Protein AF-A0A0K2B6T3-F1 (afdb_monomer)

Organism: Streptomyces ambofaciens (strain ATCC 23877 / 3486 / DSM 40053 / JCM 4204 / NBRC 12836 / NRRL B-2516) (NCBI:txid278992)

Mean predicted aligned error: 7.5 Å

Nearest PDB structures (foldseek):
  2ho0-assembly1_A  TM=5.106E-01  e=7.701E-01  Escherichia coli
  1f39-assembly1_A  TM=5.039E-01  e=1.578E+00  Lambdavirus lambda
  2hnf-assembly1_A  TM=5.097E-01  e=2.545E+00  Escherichia coli
  1kca-assembly1_A  TM=3.784E-01  e=2.004E+00  Lambdavirus lambda

Solvent-accessible surface area (backbone atoms only — not comparable to full-atom values): 5547 Å² total; per-residue (Å²): 137,82,76,93,79,73,73,70,81,65,57,67,68,60,51,51,53,55,54,57,61,38,73,87,43,80,61,88,85,41,49,54,28,28,34,74,84,69,49,47,32,32,37,66,88,45,70,56,97,93,35,44,34,26,43,49,73,52,90,88,52,73,59,35,34,48,73,48,46,33,70,75,52,35,70,70,41,55,76,75,83,83,71,88,76,82,93,130

Structure (mmCIF, N/CA/C/O backbone):
data_AF-A0A0K2B6T3-F1
#
_entry.id   AF-A0A0K2B6T3-F1
#
loop_
_atom_site.group_PDB
_atom_site.id
_atom_site.type_symbol
_atom_site.label_atom_id
_atom_site.label_alt_id
_atom_site.label_comp_id
_atom_site.label_asym_id
_atom_site.label_entity_id
_atom_site.label_seq_id
_atom_site.pdbx_PDB_ins_code
_atom_site.Cartn_x
_atom_site.Cartn_y
_atom_site.Cartn_z
_atom_site.occupancy
_atom_site.B_iso_or_equiv
_atom_site.auth_seq_id
_atom_site.auth_comp_id
_atom_site.auth_asym_id
_atom_site.auth_atom_id
_atom_site.pdbx_PDB_model_num
ATOM 1 N N . MET A 1 1 ? -17.091 12.791 20.902 1.00 34.28 1 MET A N 1
ATOM 2 C CA . MET A 1 1 ? -16.635 13.658 19.797 1.00 34.28 1 MET A CA 1
ATOM 3 C C . MET A 1 1 ? -15.531 12.911 19.069 1.00 34.28 1 MET A C 1
ATOM 5 O O . MET A 1 1 ? -14.400 12.925 19.526 1.00 34.28 1 MET A O 1
ATOM 9 N N . THR A 1 2 ? -15.867 12.159 18.026 1.00 41.50 2 THR A N 1
ATOM 10 C CA . THR A 1 2 ? -14.892 11.512 17.138 1.00 41.50 2 THR A CA 1
ATOM 11 C C . THR A 1 2 ? -14.442 12.558 16.125 1.00 41.50 2 THR A C 1
ATOM 13 O O . THR A 1 2 ? -15.279 13.157 15.452 1.00 41.50 2 THR A O 1
ATOM 16 N N . ALA A 1 3 ? -13.145 12.863 16.087 1.00 44.41 3 ALA A N 1
ATOM 17 C CA . ALA A 1 3 ? -12.595 13.846 15.161 1.00 44.41 3 ALA A CA 1
ATOM 18 C C . ALA A 1 3 ? -12.928 13.447 13.708 1.00 44.41 3 ALA A C 1
ATOM 20 O O . ALA A 1 3 ? -12.720 12.286 13.344 1.00 44.41 3 ALA A O 1
ATOM 21 N N . PRO A 1 4 ? -13.444 14.360 12.868 1.00 43.41 4 PRO A N 1
ATOM 22 C CA . PRO A 1 4 ? -13.685 14.057 11.468 1.00 43.41 4 PRO A CA 1
ATOM 23 C C . PRO A 1 4 ? -12.339 14.090 10.733 1.00 43.41 4 PRO A C 1
ATOM 25 O O . PRO A 1 4 ? -11.782 15.163 10.519 1.00 43.41 4 PRO A O 1
ATOM 28 N N . GLY A 1 5 ? -11.803 12.922 10.364 1.00 50.81 5 GLY A N 1
ATOM 29 C CA . GLY A 1 5 ? -10.746 12.838 9.348 1.00 50.81 5 GLY A CA 1
ATOM 30 C C . GLY A 1 5 ? -9.450 12.102 9.700 1.00 50.81 5 GLY A C 1
ATOM 31 O O . GLY A 1 5 ? -8.484 12.275 8.962 1.00 50.81 5 GLY A O 1
ATOM 32 N N . GLY A 1 6 ? -9.396 11.274 10.748 1.00 65.12 6 GLY A N 1
ATOM 33 C CA . GLY A 1 6 ? -8.255 10.363 10.960 1.00 65.12 6 GLY A CA 1
ATOM 34 C C . GLY A 1 6 ? -8.170 9.270 9.884 1.00 65.12 6 GLY A C 1
ATOM 35 O O . GLY A 1 6 ? -9.175 8.971 9.238 1.00 65.12 6 GLY A O 1
ATOM 36 N N . THR A 1 7 ? -6.984 8.710 9.648 1.00 81.69 7 THR A N 1
ATOM 37 C CA . THR A 1 7 ? -6.820 7.476 8.860 1.00 81.69 7 THR A CA 1
ATOM 38 C C . THR A 1 7 ? -7.395 6.293 9.632 1.00 81.69 7 THR A C 1
ATOM 40 O O . THR A 1 7 ? -7.406 6.295 10.866 1.00 81.69 7 THR A O 1
ATOM 43 N N . THR A 1 8 ? -7.914 5.290 8.928 1.00 89.31 8 THR A N 1
ATOM 44 C CA . THR A 1 8 ? -8.323 4.035 9.556 1.00 89.31 8 THR A CA 1
ATOM 45 C C . THR A 1 8 ? -7.060 3.236 9.904 1.00 89.31 8 THR A C 1
ATOM 47 O O . THR A 1 8 ? -6.325 2.860 8.990 1.00 89.31 8 THR A O 1
ATOM 50 N N . PRO A 1 9 ? -6.769 2.976 11.193 1.00 90.69 9 PRO A N 1
ATOM 51 C CA . PRO A 1 9 ? -5.567 2.243 11.568 1.00 90.69 9 PRO A CA 1
ATOM 52 C C . PRO A 1 9 ? -5.680 0.784 11.117 1.00 90.69 9 PRO A C 1
ATOM 54 O O . PRO A 1 9 ? -6.678 0.118 11.406 1.00 90.69 9 PRO A O 1
ATOM 57 N N . VAL A 1 10 ? -4.653 0.295 10.422 1.00 94.06 10 VAL A N 1
ATOM 58 C CA . VAL A 1 10 ? -4.523 -1.124 10.075 1.00 94.06 10 VAL A CA 1
ATOM 59 C C . VAL A 1 10 ? -4.173 -1.908 11.351 1.00 94.06 10 VAL A C 1
ATOM 61 O O . VAL A 1 10 ? -3.300 -1.461 12.098 1.00 94.06 10 VAL A O 1
ATOM 64 N N . PRO A 1 11 ? -4.839 -3.042 11.634 1.00 95.75 11 PRO A N 1
ATOM 65 C CA . PRO A 1 11 ? -4.537 -3.879 12.795 1.00 95.75 11 PRO A CA 1
ATOM 66 C C . PRO A 1 11 ? -3.072 -4.348 12.847 1.00 95.75 11 PRO A C 1
ATOM 68 O O . PRO A 1 11 ? -2.489 -4.686 11.819 1.00 95.75 11 PRO A O 1
ATOM 71 N N . GLU A 1 12 ? -2.477 -4.380 14.045 1.00 94.19 12 GLU A N 1
ATOM 72 C CA . GLU A 1 12 ? -1.053 -4.718 14.232 1.00 94.19 12 GLU A CA 1
ATOM 7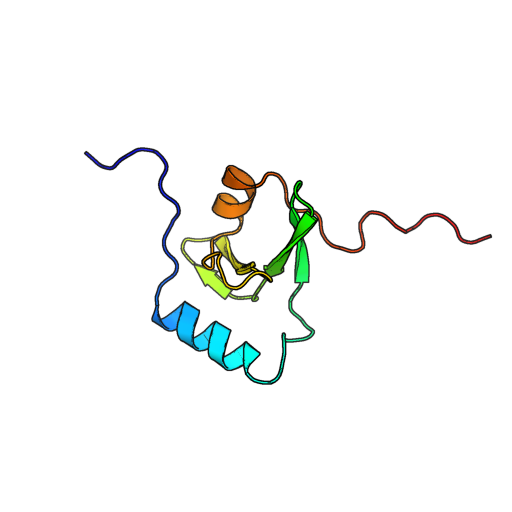3 C C . GLU A 1 12 ? -0.706 -6.154 13.819 1.00 94.19 12 GLU A C 1
ATOM 75 O O . GLU A 1 12 ? 0.381 -6.395 13.302 1.00 94.19 12 GLU A O 1
ATOM 80 N N . ASP A 1 13 ? -1.624 -7.100 14.011 1.00 95.62 13 ASP A N 1
ATOM 81 C CA . ASP A 1 13 ? -1.486 -8.483 13.549 1.00 95.62 13 ASP A CA 1
ATOM 82 C C . ASP A 1 13 ? -1.368 -8.543 12.021 1.00 95.62 13 ASP A C 1
ATOM 84 O O . ASP A 1 13 ? -0.448 -9.155 11.487 1.00 95.62 13 ASP A O 1
ATOM 88 N N . MET A 1 14 ? -2.223 -7.805 11.312 1.00 95.75 14 MET A N 1
ATOM 89 C CA . MET A 1 14 ? -2.161 -7.704 9.857 1.00 95.75 14 MET A CA 1
ATOM 90 C C . MET A 1 14 ? -0.870 -7.034 9.378 1.00 95.75 14 MET A C 1
ATOM 92 O O . MET A 1 14 ? -0.284 -7.481 8.394 1.00 95.75 14 MET A O 1
ATOM 96 N N . VAL A 1 15 ? -0.415 -5.981 10.063 1.00 93.94 15 VAL A N 1
ATOM 97 C CA . VAL A 1 15 ? 0.875 -5.338 9.769 1.00 93.94 15 VAL A CA 1
ATOM 98 C C . VAL A 1 15 ? 2.018 -6.335 9.949 1.00 93.94 15 VAL A C 1
ATOM 100 O O . VAL A 1 15 ? 2.881 -6.430 9.078 1.00 93.94 15 VAL A O 1
ATOM 103 N N . SER A 1 16 ? 2.016 -7.091 11.049 1.00 94.56 16 SER A N 1
ATOM 104 C CA . SER A 1 16 ? 3.035 -8.102 11.336 1.00 94.56 16 SER A CA 1
ATOM 105 C C . SER A 1 16 ? 3.095 -9.160 10.238 1.00 94.56 16 SER A C 1
ATOM 107 O O . SER A 1 16 ? 4.180 -9.436 9.731 1.00 94.56 16 SER A O 1
ATOM 109 N N . ASP A 1 17 ? 1.948 -9.697 9.824 1.00 94.19 17 ASP A N 1
ATOM 110 C CA . ASP A 1 17 ? 1.889 -10.707 8.768 1.00 94.19 17 ASP A CA 1
ATOM 111 C C . ASP A 1 17 ? 2.400 -10.173 7.416 1.00 94.19 17 ASP A C 1
ATOM 113 O O . ASP A 1 17 ? 3.159 -10.842 6.723 1.00 94.19 17 ASP A O 1
ATOM 117 N N . ILE A 1 18 ? 1.998 -8.955 7.026 1.00 93.75 18 ILE A N 1
ATOM 118 C CA . ILE A 1 18 ? 2.449 -8.319 5.773 1.00 93.75 18 ILE A CA 1
ATOM 119 C C . ILE A 1 18 ? 3.968 -8.093 5.810 1.00 93.75 18 ILE A C 1
ATOM 121 O O . ILE A 1 18 ? 4.658 -8.286 4.807 1.00 93.75 18 ILE A O 1
ATOM 125 N N . CYS A 1 19 ? 4.505 -7.687 6.963 1.00 92.50 19 CYS A N 1
ATOM 126 C CA . CYS A 1 19 ? 5.944 -7.549 7.165 1.00 92.50 19 CYS A CA 1
ATOM 127 C C . CYS A 1 19 ? 6.669 -8.900 7.077 1.00 92.50 19 CYS A C 1
ATOM 129 O O . CYS A 1 19 ? 7.767 -8.952 6.524 1.00 92.50 19 CYS A O 1
ATOM 131 N N . GLU A 1 20 ? 6.067 -9.978 7.587 1.00 93.31 20 GLU A N 1
ATOM 132 C CA . GLU A 1 20 ? 6.599 -11.338 7.474 1.00 93.31 20 GLU A CA 1
AT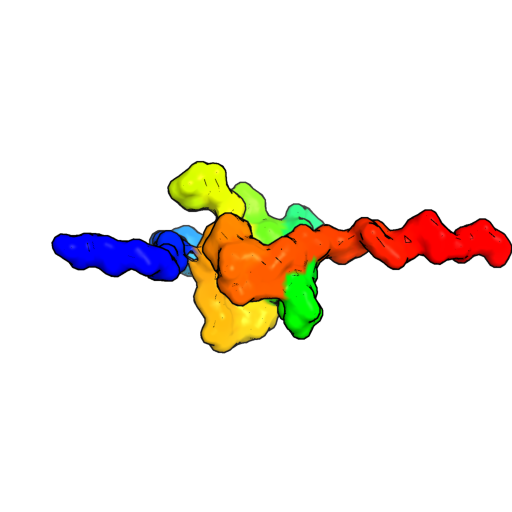OM 133 C C . GLU A 1 20 ? 6.660 -11.797 6.009 1.00 93.31 20 GLU A C 1
ATOM 135 O O . GLU A 1 20 ? 7.712 -12.265 5.567 1.00 93.31 20 GLU A O 1
ATOM 140 N N . ASP A 1 21 ? 5.598 -11.551 5.231 1.00 90.62 21 ASP A N 1
ATOM 141 C CA . ASP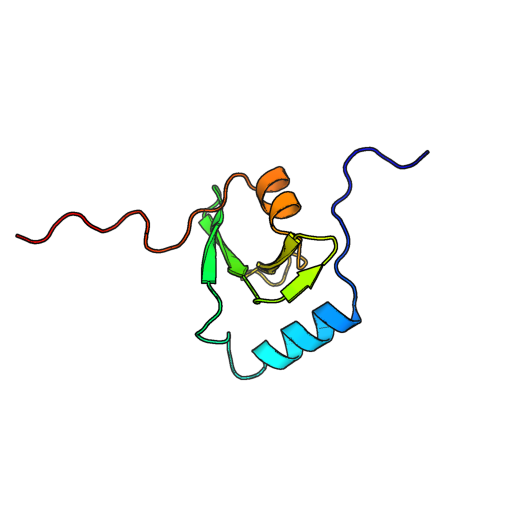 A 1 21 ? 5.556 -11.821 3.785 1.00 90.62 21 ASP A CA 1
ATOM 142 C C . ASP A 1 21 ? 6.702 -11.101 3.040 1.00 90.62 21 ASP A C 1
ATOM 144 O O . ASP A 1 21 ? 7.267 -11.631 2.081 1.00 90.62 21 ASP A O 1
ATOM 148 N N . CYS A 1 22 ? 7.099 -9.915 3.515 1.00 89.19 22 CYS A N 1
ATOM 149 C CA . CYS A 1 22 ? 8.162 -9.103 2.921 1.00 89.19 22 CYS A CA 1
ATOM 150 C C . CYS A 1 22 ? 9.589 -9.497 3.340 1.00 89.19 22 CYS A C 1
ATOM 152 O O . CYS A 1 22 ? 10.546 -8.964 2.768 1.00 89.19 22 CYS A O 1
ATOM 154 N N . LEU A 1 23 ? 9.784 -10.408 4.305 1.00 88.56 23 LEU A N 1
ATOM 155 C CA . LEU A 1 23 ? 11.125 -10.778 4.798 1.00 88.56 23 LEU A CA 1
ATOM 156 C C . LEU A 1 23 ? 12.031 -11.362 3.707 1.00 88.56 23 LEU A C 1
ATOM 158 O O . LEU A 1 23 ? 13.255 -11.253 3.785 1.00 88.56 23 LEU A O 1
ATOM 162 N N . VAL A 1 24 ? 11.432 -11.980 2.691 1.00 85.19 24 VAL A N 1
ATOM 163 C CA . VAL A 1 24 ? 12.129 -12.578 1.542 1.00 85.19 24 VAL A CA 1
ATOM 164 C C . VAL A 1 24 ? 12.094 -11.689 0.291 1.00 85.19 24 VAL A C 1
ATOM 166 O O . VAL A 1 24 ? 12.604 -12.084 -0.757 1.00 85.19 24 VAL A O 1
ATOM 169 N N . GLY A 1 25 ? 11.536 -10.482 0.407 1.00 85.00 25 GLY A N 1
ATOM 170 C CA . GLY A 1 25 ? 11.269 -9.548 -0.687 1.00 85.00 25 GLY A CA 1
ATOM 171 C C . GLY A 1 25 ? 9.774 -9.277 -0.863 1.00 85.00 25 GLY A C 1
ATOM 172 O O . GLY A 1 25 ? 8.938 -9.984 -0.313 1.00 85.00 25 GLY A O 1
ATOM 173 N N . VAL A 1 26 ? 9.435 -8.245 -1.641 1.00 86.44 26 VAL A N 1
ATOM 174 C CA . VAL A 1 26 ? 8.034 -7.925 -1.957 1.00 86.44 26 VAL A CA 1
ATOM 175 C C . VAL A 1 26 ? 7.451 -9.029 -2.852 1.00 86.44 26 VAL A C 1
ATOM 177 O O . VAL A 1 26 ? 8.056 -9.325 -3.890 1.00 86.44 26 VAL A O 1
ATOM 180 N N . PRO A 1 27 ? 6.300 -9.630 -2.494 1.00 88.19 27 PRO A N 1
ATOM 181 C CA . PRO A 1 27 ? 5.653 -10.635 -3.329 1.00 88.19 27 PRO A CA 1
ATOM 182 C C . PRO A 1 27 ? 5.369 -10.128 -4.750 1.00 88.19 27 PRO A C 1
ATOM 184 O O . PRO A 1 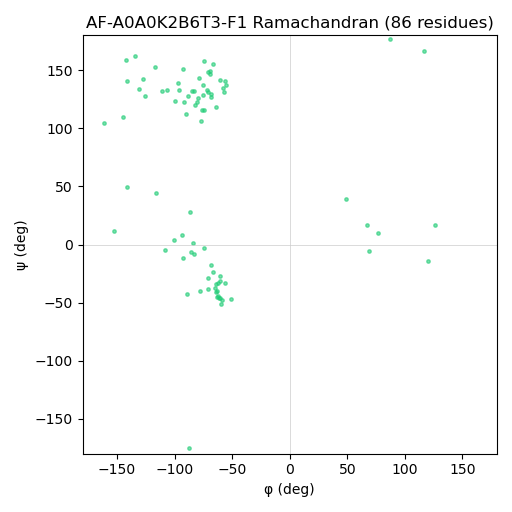27 ? 4.930 -8.998 -4.957 1.00 88.19 27 PRO A O 1
ATOM 187 N N . SER A 1 28 ? 5.630 -10.965 -5.757 1.00 86.38 28 SER A N 1
ATOM 188 C CA . SER A 1 28 ? 5.546 -10.574 -7.175 1.00 86.38 28 SER A CA 1
ATOM 189 C C . SER A 1 28 ? 4.124 -10.299 -7.673 1.00 86.38 28 SER A C 1
ATOM 191 O O . SER A 1 28 ? 3.943 -9.727 -8.743 1.00 86.38 28 SER A O 1
ATOM 193 N N . ASP A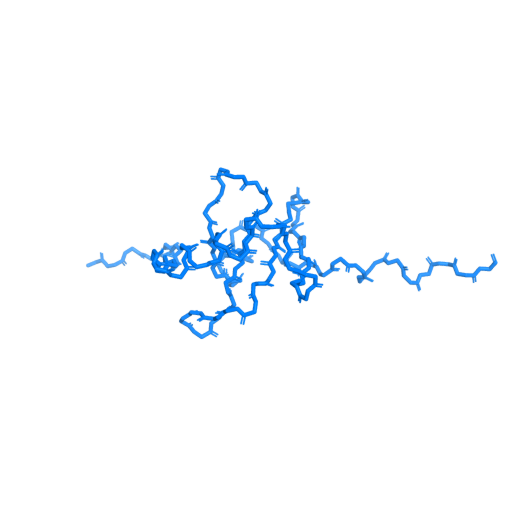 1 29 ? 3.122 -10.776 -6.943 1.00 88.06 29 ASP A N 1
ATOM 194 C CA . ASP A 1 29 ? 1.701 -10.572 -7.206 1.00 88.06 29 ASP A CA 1
ATOM 195 C C . ASP A 1 29 ? 1.164 -9.260 -6.613 1.00 88.06 29 ASP A C 1
ATOM 197 O O . ASP A 1 29 ? 0.027 -8.878 -6.899 1.00 88.06 29 ASP A O 1
ATOM 201 N N . TRP A 1 30 ? 1.970 -8.537 -5.830 1.00 92.00 30 TRP A N 1
ATOM 202 C CA . TRP A 1 30 ? 1.581 -7.238 -5.300 1.00 92.00 30 TRP A CA 1
ATOM 203 C C . TRP A 1 30 ? 1.650 -6.165 -6.379 1.00 92.00 30 TRP A C 1
ATOM 205 O O . TRP A 1 30 ? 2.658 -5.974 -7.062 1.00 92.00 30 TRP A O 1
ATOM 215 N N . VAL A 1 31 ? 0.554 -5.424 -6.522 1.00 93.06 31 VAL A N 1
ATOM 216 C CA . VAL A 1 31 ? 0.448 -4.369 -7.532 1.00 93.06 31 VAL A CA 1
ATOM 217 C C . VAL A 1 31 ? 1.163 -3.122 -7.038 1.00 93.06 31 VAL A C 1
ATOM 219 O O . VAL A 1 31 ? 0.834 -2.596 -5.972 1.00 93.06 31 VAL A O 1
ATOM 222 N N . ARG A 1 32 ? 2.096 -2.616 -7.847 1.00 93.62 32 ARG A N 1
ATOM 223 C CA . ARG A 1 32 ? 2.771 -1.344 -7.601 1.00 93.62 32 ARG A CA 1
ATOM 224 C C . ARG A 1 32 ? 1.903 -0.169 -8.048 1.00 93.62 32 ARG A C 1
ATOM 226 O O . ARG A 1 32 ? 1.518 -0.063 -9.214 1.00 93.62 32 ARG A O 1
ATOM 233 N N . LEU A 1 33 ? 1.618 0.721 -7.111 1.00 95.00 33 LEU A N 1
ATOM 234 C CA . LEU A 1 33 ? 0.887 1.966 -7.301 1.00 95.00 33 LEU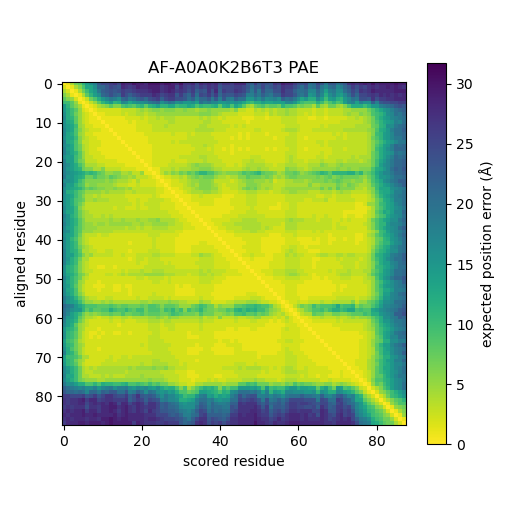 A CA 1
ATOM 235 C C . LEU A 1 33 ? 1.804 3.146 -6.977 1.00 95.00 33 LEU A C 1
ATOM 237 O O . LEU A 1 33 ? 2.738 3.014 -6.186 1.00 95.00 33 LEU A O 1
ATOM 241 N N . VAL A 1 34 ? 1.535 4.293 -7.589 1.00 94.75 34 VAL A N 1
ATOM 242 C CA . VAL A 1 34 ? 2.296 5.528 -7.394 1.00 94.75 34 VAL A CA 1
ATOM 243 C C . VAL A 1 34 ? 1.326 6.671 -7.124 1.00 94.75 34 VAL A C 1
ATOM 245 O O . VAL A 1 34 ? 0.314 6.788 -7.820 1.00 94.75 34 VAL A O 1
ATOM 248 N N . ASP A 1 35 ? 1.601 7.488 -6.112 1.00 92.56 35 ASP A N 1
ATOM 249 C CA . ASP A 1 35 ? 0.816 8.694 -5.832 1.00 92.56 35 ASP A CA 1
ATOM 250 C C . ASP A 1 35 ? 1.325 9.922 -6.609 1.00 92.56 35 ASP A C 1
ATOM 252 O O . ASP A 1 35 ? 2.209 9.838 -7.466 1.00 92.56 35 ASP A O 1
ATOM 256 N N . ARG A 1 36 ? 0.739 11.095 -6.345 1.00 89.50 36 ARG A N 1
ATOM 257 C CA . ARG A 1 36 ? 1.104 12.337 -7.048 1.00 89.50 36 ARG A CA 1
ATOM 258 C C . ARG A 1 36 ? 2.527 12.816 -6.740 1.00 89.50 36 ARG A C 1
ATOM 260 O O . ARG A 1 36 ? 3.072 13.597 -7.517 1.00 89.50 36 ARG A O 1
ATOM 267 N N . ASP A 1 37 ? 3.071 12.406 -5.597 1.00 89.56 37 ASP A N 1
ATOM 268 C CA . ASP A 1 37 ? 4.377 12.808 -5.081 1.00 89.56 37 ASP A CA 1
ATOM 269 C C . ASP A 1 37 ? 5.465 11.799 -5.512 1.00 89.56 37 ASP A C 1
ATOM 271 O O . ASP A 1 37 ? 6.626 11.924 -5.132 1.00 89.56 37 ASP A O 1
ATOM 275 N N . ALA A 1 38 ? 5.096 10.857 -6.393 1.00 89.12 38 ALA A N 1
ATOM 276 C CA . ALA A 1 38 ? 5.912 9.759 -6.900 1.00 89.12 38 ALA A CA 1
ATOM 277 C C . ALA A 1 38 ? 6.285 8.705 -5.845 1.00 89.12 38 ALA A C 1
ATOM 279 O O . ALA A 1 38 ? 7.164 7.875 -6.102 1.00 89.12 38 ALA A O 1
ATOM 280 N N . GLU A 1 39 ? 5.590 8.684 -4.704 1.00 91.44 39 GLU A N 1
ATOM 281 C CA . GLU A 1 39 ? 5.799 7.650 -3.699 1.00 91.44 39 GLU A CA 1
ATOM 282 C C . GLU A 1 39 ? 5.104 6.351 -4.079 1.00 91.44 39 GLU A C 1
ATOM 284 O O . GLU A 1 39 ? 4.022 6.327 -4.675 1.00 91.44 39 GLU A O 1
ATOM 289 N N . VAL A 1 40 ? 5.770 5.246 -3.749 1.00 93.81 40 VAL A N 1
ATOM 290 C CA . VAL A 1 40 ? 5.347 3.910 -4.153 1.00 93.81 40 VAL A CA 1
ATOM 291 C C . VAL A 1 40 ? 4.542 3.245 -3.045 1.00 93.81 40 VAL A C 1
ATOM 293 O O . VAL A 1 40 ? 4.963 3.162 -1.892 1.00 93.81 40 VAL A O 1
ATOM 296 N N . TRP A 1 41 ? 3.412 2.675 -3.446 1.00 95.06 41 TRP A N 1
ATOM 297 C CA . TRP A 1 41 ? 2.500 1.922 -2.600 1.00 95.06 41 TRP A CA 1
ATOM 298 C C . TRP A 1 41 ? 2.266 0.539 -3.203 1.00 95.06 41 TRP A C 1
ATOM 300 O O . TRP A 1 41 ? 1.896 0.416 -4.369 1.00 95.06 41 TRP A O 1
ATOM 310 N N . TRP A 1 42 ? 2.448 -0.514 -2.419 1.00 95.75 42 TRP A N 1
ATOM 311 C CA . TRP A 1 42 ? 2.204 -1.889 -2.840 1.00 95.75 42 TRP A CA 1
ATOM 312 C C . TRP A 1 42 ? 0.854 -2.374 -2.332 1.00 95.75 42 TRP A C 1
ATOM 314 O O . TRP A 1 42 ? 0.597 -2.362 -1.130 1.00 95.75 42 TRP A O 1
ATOM 324 N N . SER A 1 43 ? -0.011 -2.826 -3.237 1.00 95.25 43 SER A N 1
ATOM 325 C CA . SER A 1 43 ? -1.267 -3.470 -2.859 1.00 95.25 43 SER A CA 1
ATOM 326 C C . SER A 1 43 ? -1.006 -4.895 -2.387 1.00 95.25 43 SER A C 1
ATOM 328 O O . SER A 1 43 ? -0.572 -5.732 -3.174 1.00 95.25 43 SER A O 1
ATOM 330 N N . THR A 1 44 ? -1.294 -5.168 -1.114 1.00 93.81 44 THR A N 1
ATOM 331 C CA . THR A 1 44 ? -0.864 -6.401 -0.430 1.00 93.81 44 THR A CA 1
ATOM 332 C C . THR A 1 44 ? -1.784 -7.604 -0.657 1.00 93.81 44 THR A C 1
ATOM 334 O O . THR A 1 44 ? -1.603 -8.655 -0.049 1.00 93.81 44 THR A O 1
ATOM 337 N N . GLY A 1 45 ? -2.846 -7.444 -1.456 1.00 92.12 45 GLY A N 1
ATOM 338 C CA . GLY A 1 45 ? -3.914 -8.440 -1.606 1.00 92.12 45 GLY A CA 1
ATOM 339 C C . GLY A 1 45 ? -4.801 -8.615 -0.364 1.00 92.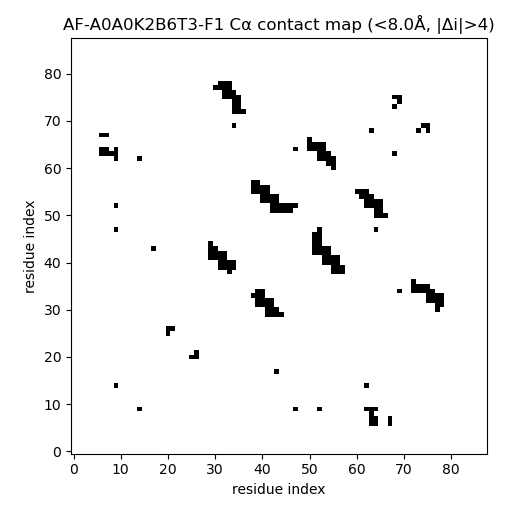12 45 GLY A C 1
ATOM 340 O O . GLY A 1 45 ? -5.809 -9.319 -0.431 1.00 92.12 45 GLY A O 1
ATOM 341 N N . ARG A 1 46 ? -4.476 -7.955 0.757 1.00 94.81 46 ARG A N 1
ATOM 342 C CA . ARG A 1 46 ? -5.269 -7.969 1.990 1.00 94.81 46 ARG A CA 1
ATOM 343 C C . ARG A 1 46 ? -6.244 -6.795 2.028 1.00 94.81 46 ARG A C 1
ATOM 345 O O . ARG A 1 46 ? -5.978 -5.717 1.489 1.00 94.81 46 ARG A O 1
ATOM 352 N N . SER A 1 47 ? -7.369 -7.002 2.708 1.00 95.94 47 SER A N 1
ATOM 353 C CA . SER A 1 47 ? -8.397 -5.981 2.893 1.00 95.94 47 SER A CA 1
ATOM 354 C C . SER A 1 47 ? -8.763 -5.804 4.358 1.00 95.94 47 SER A C 1
ATOM 356 O O . SER A 1 47 ? -8.869 -6.776 5.104 1.00 95.94 47 SER A O 1
ATOM 358 N N . TYR A 1 48 ? -9.013 -4.559 4.748 1.00 95.75 48 TYR A N 1
ATOM 359 C CA . TYR A 1 48 ? -9.513 -4.186 6.062 1.00 95.75 48 TYR A CA 1
ATOM 360 C C . TYR A 1 48 ? -10.531 -3.053 5.925 1.00 95.75 48 TYR A C 1
ATOM 362 O O . TYR A 1 48 ? -10.391 -2.173 5.080 1.00 95.75 48 TYR A O 1
ATOM 370 N N . ASP A 1 49 ? -11.603 -3.117 6.716 1.00 94.56 49 ASP A N 1
ATOM 371 C CA . ASP A 1 49 ? -12.732 -2.176 6.660 1.00 94.56 49 ASP A CA 1
ATOM 372 C C . ASP A 1 49 ? -13.293 -1.934 5.238 1.00 94.56 49 ASP A C 1
ATOM 374 O O 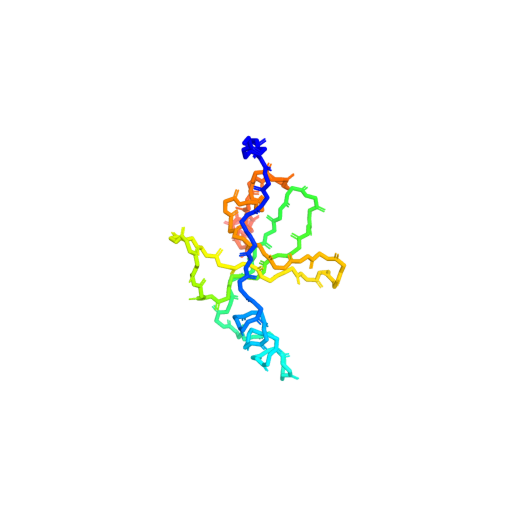. ASP A 1 49 ? -13.627 -0.814 4.838 1.00 94.56 49 ASP A O 1
ATOM 378 N N . GLY A 1 50 ? -13.360 -3.018 4.455 1.00 94.94 50 GLY A N 1
ATOM 379 C CA . GLY A 1 50 ? -13.894 -3.025 3.092 1.00 94.94 50 GLY A CA 1
ATOM 380 C C . GLY A 1 50 ? -12.968 -2.443 2.022 1.00 94.94 50 GLY A C 1
ATOM 381 O O . GLY A 1 50 ? -13.422 -2.256 0.896 1.00 94.94 50 GLY A O 1
ATOM 382 N N . ASP A 1 51 ? -11.704 -2.164 2.344 1.00 96.69 51 ASP A N 1
ATOM 383 C CA . ASP A 1 51 ? -10.746 -1.553 1.422 1.00 96.69 51 ASP A CA 1
ATOM 384 C C . ASP A 1 51 ? -9.381 -2.258 1.444 1.00 96.69 51 ASP A C 1
ATOM 386 O O . ASP A 1 51 ? -9.078 -3.018 2.363 1.00 96.69 51 ASP A O 1
ATOM 390 N N . SER A 1 52 ? -8.558 -2.049 0.418 1.00 96.31 52 SER A N 1
ATOM 391 C CA . SER A 1 52 ? -7.234 -2.666 0.287 1.00 96.31 52 SER A CA 1
ATOM 392 C C . SER A 1 52 ? -6.209 -2.018 1.211 1.00 96.31 52 SER A C 1
ATOM 394 O O . SER A 1 52 ? -6.117 -0.793 1.272 1.00 96.31 52 SER A O 1
ATOM 396 N N . VAL A 1 53 ? -5.384 -2.838 1.861 1.00 96.88 53 VAL A N 1
ATOM 397 C CA . VAL A 1 53 ? -4.218 -2.364 2.615 1.00 96.88 53 VAL A CA 1
ATOM 398 C C . VAL A 1 53 ? -3.048 -2.155 1.662 1.00 96.88 53 VAL A C 1
ATOM 400 O O . VAL A 1 53 ? -2.739 -3.015 0.834 1.00 96.88 53 VAL A O 1
ATOM 403 N N . LEU A 1 54 ? -2.401 -1.001 1.784 1.00 96.56 54 LEU A N 1
ATOM 404 C CA . LEU A 1 54 ? -1.227 -0.629 1.014 1.00 96.56 54 LEU A CA 1
ATOM 405 C C . LEU A 1 54 ? 0.005 -0.582 1.918 1.00 96.56 54 LEU A C 1
ATOM 407 O O . LEU A 1 54 ? -0.026 0.030 2.989 1.00 96.56 54 LEU A O 1
ATOM 411 N N . LEU A 1 55 ? 1.090 -1.208 1.463 1.00 95.56 55 LEU A N 1
ATOM 412 C CA . LEU A 1 55 ? 2.416 -1.088 2.060 1.00 95.56 55 LEU A CA 1
ATOM 413 C C . LEU A 1 55 ? 3.181 0.060 1.373 1.00 95.56 55 LEU A C 1
ATOM 415 O O . LEU A 1 55 ? 3.375 -0.007 0.157 1.00 95.56 55 LEU A O 1
ATOM 419 N N . PRO A 1 56 ? 3.654 1.084 2.101 1.00 93.94 56 PRO A N 1
ATOM 420 C CA . PRO A 1 56 ? 4.531 2.101 1.527 1.00 93.94 56 PRO A CA 1
ATOM 421 C C . PRO A 1 56 ? 5.928 1.542 1.235 1.00 93.94 56 PRO A C 1
ATOM 423 O O . PRO A 1 56 ? 6.438 0.690 1.962 1.00 93.94 56 PRO A O 1
ATOM 426 N N . SER A 1 57 ? 6.591 2.055 0.198 1.00 89.25 57 SER A N 1
ATOM 427 C CA . SER A 1 57 ? 8.015 1.774 -0.038 1.00 89.25 57 SER A CA 1
ATOM 428 C C . SER A 1 57 ? 8.935 2.451 0.974 1.00 89.25 57 SER A C 1
ATOM 430 O O . SER A 1 57 ? 10.038 1.965 1.222 1.00 89.25 57 SER A O 1
ATOM 432 N N . ALA A 1 58 ? 8.509 3.592 1.515 1.00 80.62 58 ALA A N 1
ATOM 433 C CA . ALA A 1 58 ? 9.258 4.360 2.496 1.00 80.62 58 ALA A CA 1
ATOM 434 C C . ALA A 1 58 ? 8.925 3.876 3.917 1.00 80.62 58 ALA A C 1
ATOM 436 O O . ALA A 1 58 ? 7.759 3.780 4.296 1.00 80.62 58 ALA A O 1
ATOM 437 N N . GLY A 1 59 ? 9.955 3.553 4.706 1.00 74.12 59 GLY A N 1
ATOM 438 C CA . GLY A 1 59 ? 9.797 2.969 6.046 1.00 74.12 59 GLY A CA 1
ATOM 439 C C . GLY A 1 59 ? 9.342 3.945 7.138 1.00 74.12 59 GLY A C 1
ATOM 440 O O . GLY A 1 59 ? 9.177 3.538 8.284 1.00 74.12 59 GLY A O 1
ATOM 441 N N . ASP A 1 60 ? 9.181 5.225 6.815 1.00 83.19 60 ASP A N 1
ATOM 442 C CA . ASP A 1 60 ? 8.677 6.272 7.707 1.00 83.19 60 ASP A CA 1
ATOM 443 C C . ASP A 1 60 ? 7.158 6.474 7.601 1.00 83.19 60 ASP A C 1
ATOM 445 O O . ASP A 1 60 ? 6.560 7.120 8.465 1.00 83.19 60 ASP A O 1
ATOM 449 N N . MET A 1 61 ? 6.520 5.888 6.585 1.00 88.25 61 MET A N 1
ATOM 450 C CA . MET A 1 61 ? 5.073 5.911 6.425 1.00 88.25 61 MET A CA 1
ATOM 451 C C . MET A 1 61 ? 4.433 4.627 6.972 1.00 88.25 61 MET A C 1
ATOM 453 O O . MET A 1 61 ? 4.954 3.530 6.767 1.00 88.25 61 MET A O 1
ATOM 457 N N . PRO A 1 62 ? 3.285 4.725 7.666 1.00 92.44 62 PRO A N 1
ATOM 458 C CA . PRO A 1 62 ? 2.541 3.547 8.081 1.00 92.44 62 PRO A CA 1
ATOM 459 C C . PRO A 1 62 ? 1.806 2.911 6.894 1.00 92.44 62 PRO A C 1
ATOM 461 O O . PRO A 1 62 ? 1.463 3.580 5.916 1.00 92.44 62 PRO A O 1
ATOM 464 N N . MET A 1 63 ? 1.479 1.623 7.022 1.00 94.69 63 MET A N 1
ATOM 465 C CA . MET A 1 63 ? 0.492 0.986 6.147 1.00 94.69 63 MET A CA 1
ATOM 466 C C . MET A 1 63 ? -0.865 1.676 6.295 1.00 94.69 63 MET A C 1
ATOM 468 O O . MET A 1 63 ? -1.274 2.047 7.398 1.00 94.69 63 MET A O 1
ATOM 472 N N . MET A 1 64 ? -1.576 1.830 5.182 1.00 95.75 64 MET A N 1
ATOM 473 C CA . MET A 1 64 ? -2.851 2.548 5.138 1.00 95.75 64 MET A CA 1
ATOM 474 C C . MET A 1 64 ? -3.831 1.879 4.183 1.00 95.75 64 MET A C 1
ATOM 476 O O . MET A 1 64 ? -3.439 1.144 3.278 1.00 95.75 64 MET A O 1
ATOM 480 N N . LEU A 1 65 ? -5.122 2.150 4.373 1.00 96.88 65 LEU A N 1
ATOM 481 C CA . LEU A 1 65 ? -6.137 1.773 3.395 1.00 96.88 65 LEU A CA 1
ATOM 482 C C . LEU A 1 65 ? -5.996 2.618 2.130 1.00 96.88 65 LEU A C 1
ATOM 484 O O . LEU A 1 65 ? -5.665 3.803 2.206 1.00 96.88 65 LEU A O 1
ATOM 488 N N . ARG A 1 66 ? -6.308 2.040 0.970 1.00 95.88 66 ARG A N 1
ATOM 489 C CA . ARG A 1 66 ? -6.238 2.729 -0.324 1.00 95.88 66 ARG A CA 1
ATOM 490 C C . ARG A 1 66 ? -6.976 4.069 -0.316 1.00 95.88 66 ARG A C 1
ATOM 492 O O . ARG A 1 66 ? -6.403 5.068 -0.738 1.00 95.88 66 ARG A O 1
ATOM 499 N N . ARG A 1 67 ? -8.201 4.122 0.210 1.00 95.81 67 ARG A N 1
ATOM 500 C CA . ARG A 1 67 ? -9.002 5.353 0.321 1.00 95.81 67 ARG A CA 1
ATOM 501 C C . ARG A 1 67 ? -8.335 6.427 1.176 1.00 95.81 67 ARG A C 1
ATOM 503 O O . ARG A 1 67 ? -8.542 7.614 0.940 1.00 95.81 67 ARG A O 1
ATOM 510 N N . ASP A 1 68 ? -7.563 6.026 2.184 1.00 95.69 68 ASP A N 1
ATOM 511 C CA . ASP A 1 68 ? -6.845 6.948 3.060 1.00 95.69 68 ASP A CA 1
ATOM 512 C C . ASP A 1 68 ? -5.590 7.482 2.376 1.00 95.69 68 ASP A C 1
ATOM 514 O O . ASP A 1 68 ? -5.345 8.687 2.434 1.00 95.69 68 ASP A O 1
ATOM 518 N N . VAL A 1 69 ? -4.869 6.623 1.649 1.00 94.50 69 VAL A N 1
ATOM 519 C CA . VAL A 1 69 ? -3.755 7.045 0.794 1.00 94.50 69 VAL A CA 1
ATOM 520 C C . VAL A 1 69 ? -4.246 8.025 -0.267 1.00 94.50 69 VAL A C 1
ATOM 522 O O . VAL A 1 69 ? -3.731 9.134 -0.354 1.00 94.50 69 VAL A O 1
ATOM 525 N N . GLU A 1 70 ? -5.303 7.682 -1.005 1.00 94.75 70 GLU A N 1
ATOM 526 C CA . GLU A 1 70 ? -5.842 8.542 -2.064 1.00 94.75 70 GLU A CA 1
ATOM 527 C C . GLU A 1 70 ? -6.364 9.885 -1.531 1.00 94.75 70 GLU A C 1
ATOM 529 O O . GLU A 1 70 ? -6.248 10.921 -2.191 1.00 94.75 70 GLU A O 1
ATOM 534 N N . ARG A 1 71 ? -6.898 9.897 -0.305 1.00 93.88 71 ARG A N 1
ATOM 535 C CA . ARG A 1 71 ? -7.352 11.115 0.377 1.00 93.88 71 ARG A CA 1
ATOM 536 C C . ARG A 1 71 ? -6.197 12.019 0.816 1.00 93.88 71 ARG A C 1
ATOM 538 O O . ARG A 1 71 ? -6.352 13.239 0.762 1.00 93.88 71 ARG A O 1
ATOM 545 N N . LEU A 1 72 ? -5.084 11.452 1.284 1.00 92.62 72 LEU A N 1
ATOM 546 C CA . LEU A 1 72 ? -3.946 12.206 1.827 1.00 92.62 72 LEU A CA 1
ATOM 547 C C . LEU A 1 72 ? -2.916 12.591 0.753 1.00 92.62 72 LEU A C 1
ATOM 549 O O . LEU A 1 72 ? -2.455 13.734 0.717 1.00 92.62 72 LEU A O 1
ATOM 553 N N . HIS A 1 73 ? -2.604 11.655 -0.138 1.00 91.62 73 HIS A N 1
ATOM 554 C CA . HIS A 1 73 ? -1.527 11.735 -1.129 1.00 91.62 73 HIS A CA 1
ATOM 555 C C . HIS A 1 73 ? -2.050 11.915 -2.564 1.00 91.62 73 HIS A C 1
ATOM 557 O O . HIS A 1 73 ? -1.285 12.162 -3.491 1.00 91.62 73 HIS A O 1
ATOM 563 N N . GLY A 1 74 ? -3.370 11.886 -2.761 1.00 91.75 74 GLY A N 1
ATOM 564 C CA . GLY A 1 74 ? -3.995 12.029 -4.074 1.00 91.75 74 GLY A CA 1
ATOM 565 C C . GLY A 1 74 ? -4.141 10.700 -4.825 1.00 91.75 74 GLY A C 1
ATOM 566 O O . GLY A 1 74 ? -3.729 9.654 -4.332 1.00 91.75 74 GLY A O 1
ATOM 567 N N . PRO A 1 75 ? -4.763 10.720 -6.017 1.00 93.69 75 PRO A N 1
ATOM 568 C CA . PRO A 1 75 ? -5.122 9.505 -6.744 1.00 93.69 75 PRO A CA 1
ATOM 569 C C . PRO A 1 75 ? -3.917 8.611 -7.040 1.00 93.69 75 PRO A C 1
ATOM 571 O O . PRO A 1 75 ? -2.893 9.090 -7.524 1.00 93.69 75 PRO A O 1
ATOM 574 N N . LEU A 1 76 ? -4.078 7.308 -6.811 1.00 93.94 76 LEU A N 1
ATOM 575 C CA . LEU A 1 76 ? -3.053 6.314 -7.100 1.00 93.94 76 LEU A CA 1
ATOM 576 C C . LEU A 1 76 ? -3.120 5.859 -8.558 1.00 93.94 76 LEU A C 1
ATOM 578 O O . LEU A 1 76 ? -4.180 5.485 -9.067 1.00 93.94 76 LEU A O 1
ATOM 582 N N . LEU A 1 77 ? -1.964 5.835 -9.210 1.00 92.81 77 LEU A N 1
ATOM 583 C CA . LEU A 1 77 ? -1.783 5.356 -10.573 1.00 92.81 77 LEU A CA 1
ATOM 584 C C . LEU A 1 77 ? -1.068 4.008 -10.546 1.00 92.81 77 LEU A C 1
ATOM 586 O O . LEU A 1 77 ? -0.061 3.848 -9.863 1.00 92.81 77 LEU A O 1
ATOM 590 N N . ALA A 1 78 ? -1.571 3.031 -11.297 1.00 85.25 78 ALA A N 1
ATOM 591 C CA . ALA A 1 78 ? -0.856 1.774 -11.477 1.00 85.25 78 ALA A CA 1
ATOM 592 C C . ALA A 1 78 ? 0.377 1.995 -12.359 1.00 85.25 78 ALA A C 1
ATOM 594 O O . ALA A 1 78 ? 0.281 2.592 -13.439 1.00 85.25 78 ALA A O 1
ATOM 595 N N . GLU A 1 79 ? 1.531 1.492 -11.920 1.00 68.00 79 GLU A N 1
ATOM 596 C CA . GLU A 1 79 ? 2.728 1.510 -12.755 1.00 68.00 79 GLU A CA 1
ATOM 597 C C . GLU A 1 79 ? 2.482 0.625 -13.990 1.00 68.00 79 GLU A C 1
ATOM 599 O O . GLU A 1 79 ? 2.172 -0.559 -13.875 1.00 68.00 79 GLU A O 1
ATOM 604 N N . GLY A 1 80 ? 2.531 1.231 -15.181 1.00 59.09 80 GLY A N 1
ATOM 605 C CA . GLY A 1 80 ? 2.168 0.592 -16.455 1.00 59.09 80 GLY A CA 1
ATOM 606 C C . GLY A 1 80 ? 1.021 1.270 -17.216 1.00 59.09 80 GLY A C 1
ATOM 607 O O . GLY A 1 80 ? 0.890 1.061 -18.418 1.00 59.09 80 GLY A O 1
ATOM 608 N N . TYR A 1 81 ? 0.252 2.165 -16.583 1.00 48.78 81 TYR A N 1
ATOM 609 C CA . TYR A 1 81 ? -0.823 2.933 -17.241 1.00 48.78 81 TYR A CA 1
ATOM 610 C C . TYR A 1 81 ? -0.354 4.244 -17.917 1.00 48.78 81 TYR A C 1
ATOM 612 O O . TYR A 1 81 ? -1.129 5.186 -18.066 1.00 48.78 81 TYR A O 1
ATOM 620 N N . GLY A 1 82 ? 0.910 4.308 -18.358 1.00 46.62 82 GLY A N 1
ATOM 621 C CA . GLY A 1 82 ? 1.493 5.505 -18.987 1.00 46.62 82 GLY A CA 1
ATOM 622 C C . GLY A 1 82 ? 2.639 5.281 -19.981 1.00 46.62 82 GLY A C 1
ATOM 623 O O . GLY A 1 82 ? 3.292 6.251 -20.346 1.00 46.62 82 GLY A O 1
ATOM 624 N N . LEU A 1 83 ? 2.908 4.044 -20.422 1.00 44.53 83 LEU A N 1
ATOM 625 C CA . LEU A 1 83 ? 3.953 3.735 -21.418 1.00 44.53 83 LEU A CA 1
ATOM 626 C C . LEU A 1 83 ? 3.508 2.641 -22.408 1.00 44.53 83 LEU A C 1
ATOM 628 O O . LEU A 1 83 ? 4.221 1.671 -22.641 1.00 44.53 83 LEU A O 1
ATOM 632 N N . THR A 1 84 ? 2.319 2.779 -22.999 1.00 46.38 84 THR A N 1
ATOM 633 C CA . THR A 1 84 ? 1.923 1.994 -24.189 1.00 46.38 84 THR A CA 1
ATOM 634 C C . THR A 1 84 ? 1.703 2.880 -25.414 1.00 46.38 84 THR A C 1
ATOM 636 O O . THR A 1 84 ? 0.764 2.692 -26.165 1.00 46.38 84 THR A O 1
ATOM 639 N N . GLU A 1 85 ? 2.605 3.828 -25.651 1.00 49.62 85 GLU A N 1
ATOM 640 C CA . GLU A 1 85 ? 2.917 4.368 -26.983 1.00 49.62 85 GLU A CA 1
ATOM 641 C C . GLU A 1 85 ? 4.427 4.654 -26.910 1.00 49.62 85 GLU A C 1
ATOM 643 O O . GLU A 1 85 ? 4.859 5.423 -26.062 1.00 49.62 85 GLU A O 1
ATOM 648 N N . VAL A 1 86 ? 5.330 3.934 -27.574 1.00 47.91 86 VAL A N 1
ATOM 649 C CA . VAL A 1 86 ? 5.607 4.005 -29.009 1.00 47.91 86 VAL A CA 1
ATOM 650 C C . VAL A 1 86 ? 6.345 2.720 -29.415 1.00 47.91 86 VAL A C 1
ATOM 652 O O . VAL A 1 86 ? 7.539 2.580 -29.160 1.00 47.91 86 VAL A O 1
ATOM 655 N N . GLU A 1 87 ? 5.658 1.795 -30.083 1.00 47.22 87 GLU A N 1
ATOM 656 C CA . GLU A 1 87 ? 6.320 0.876 -31.014 1.00 47.22 87 GLU A CA 1
ATOM 657 C C . GLU A 1 87 ? 6.313 1.534 -32.401 1.00 47.22 87 GLU A C 1
ATOM 659 O O . GLU A 1 87 ? 5.251 1.713 -33.003 1.00 47.22 87 GLU A O 1
ATOM 664 N N . ARG A 1 88 ? 7.493 1.911 -32.901 1.00 45.59 88 ARG A N 1
ATOM 665 C CA . ARG A 1 88 ? 7.808 1.997 -34.334 1.00 45.59 88 ARG A CA 1
ATOM 666 C C . ARG A 1 88 ? 9.275 1.686 -34.569 1.00 45.59 88 ARG A C 1
ATOM 668 O O . ARG A 1 88 ? 10.110 2.243 -33.824 1.00 45.59 88 ARG A O 1
#

Sequence (88 aa):
MTAPGGTTPVPEDMVSDICEDCLVGVPSDWVRLVDRDAEVWWSTGRSYDGDSVLLPSAGDMPMMLRRDVERLHGPLLAEGYGLTEVER

Secondary structure (DSSP, 8-state):
---TT---PPPHHHHHHHHHHGGG---TTSEEEE-TT--E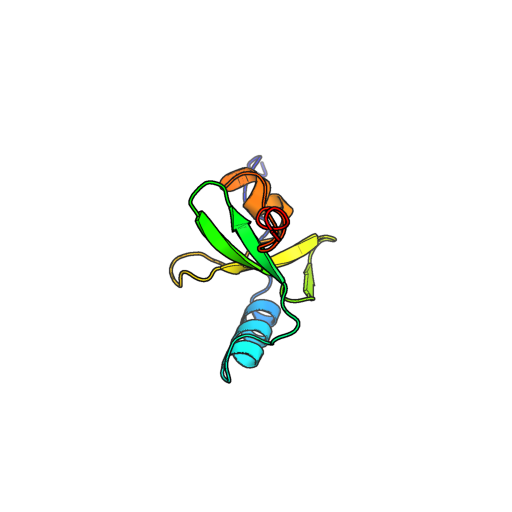EEEEEEEETTEEEEEESSTTSPPEEHHHHHHHH---EETTTT------

Foldseek 3Di:
DPDPDDFDDDDPVVVVVLVVCCPVHHDPPWFWKAFPVRWIWTFSVDDDPRFTWTDTPDPVDDIGGQVSCCVPRNDIDTPPPPPPDDDD

pLDDT: mean 84.27, std 17.46, range [34.28, 96.88]

Radius of gyration: 14.48 Å; Cα contacts (8 Å, |Δi|>4): 114; chains: 1; bounding box: 29×27×54 Å